Protein AF-A8WHT2-F1 (afdb_monomer_lite)

Radius of gyration: 18.15 Å; chains: 1; bounding box: 42×41×37 Å

Structure (mmCIF, N/CA/C/O backbone):
data_AF-A8WHT2-F1
#
_entry.id   AF-A8WHT2-F1
#
loop_
_atom_site.group_PDB
_atom_site.id
_atom_site.type_symbol
_atom_site.label_atom_id
_atom_site.label_alt_id
_atom_site.label_comp_id
_atom_site.label_asym_id
_atom_site.label_entity_id
_atom_site.label_seq_id
_atom_site.pdbx_PDB_ins_code
_atom_site.Cartn_x
_atom_site.Cartn_y
_atom_site.Cartn_z
_atom_site.occupancy
_atom_site.B_iso_or_equiv
_atom_site.auth_seq_id
_atom_site.auth_comp_id
_atom_site.auth_asym_id
_atom_site.auth_atom_id
_atom_site.pdbx_PDB_model_num
ATOM 1 N N . MET A 1 1 ? 17.347 -30.976 -21.290 1.00 57.03 1 MET A N 1
ATOM 2 C CA . MET A 1 1 ? 16.656 -29.708 -21.621 1.00 57.03 1 MET A CA 1
ATOM 3 C C . MET A 1 1 ? 15.620 -29.436 -20.537 1.00 57.03 1 MET A C 1
ATOM 5 O O . MET A 1 1 ? 14.692 -30.210 -20.432 1.00 57.03 1 MET A O 1
ATOM 9 N N . ASN A 1 2 ? 15.720 -28.437 -19.666 1.00 68.81 2 ASN A N 1
ATOM 10 C CA . ASN A 1 2 ? 16.779 -27.454 -19.463 1.00 68.81 2 ASN A CA 1
ATOM 11 C C . ASN A 1 2 ? 16.674 -26.917 -18.013 1.00 68.81 2 ASN A C 1
ATOM 13 O O . ASN A 1 2 ? 16.526 -25.719 -17.813 1.00 68.81 2 ASN A O 1
ATOM 17 N N . THR A 1 3 ? 16.677 -27.805 -17.004 1.00 85.31 3 THR A N 1
ATOM 18 C CA . THR A 1 3 ? 16.421 -27.462 -15.583 1.00 85.31 3 THR A CA 1
ATOM 19 C C . THR A 1 3 ? 17.317 -26.332 -15.069 1.00 85.31 3 THR A C 1
ATOM 21 O O . THR A 1 3 ? 16.873 -25.464 -14.320 1.00 85.31 3 THR A O 1
ATOM 24 N N . LEU A 1 4 ? 18.573 -26.306 -15.523 1.00 89.38 4 LEU A N 1
ATOM 25 C CA . LEU A 1 4 ? 19.507 -25.224 -15.227 1.00 89.38 4 LEU A CA 1
ATOM 26 C C . LEU A 1 4 ? 19.053 -23.894 -15.849 1.00 89.38 4 LEU A C 1
ATOM 28 O O . LEU A 1 4 ? 19.032 -22.882 -15.159 1.00 89.38 4 LEU A O 1
ATOM 32 N N . LEU A 1 5 ? 18.632 -23.892 -17.120 1.00 90.69 5 LEU A N 1
ATOM 33 C CA . LEU A 1 5 ? 18.116 -22.686 -17.775 1.00 90.69 5 LEU A CA 1
ATOM 34 C C . LEU A 1 5 ? 16.833 -22.193 -17.098 1.00 90.69 5 LEU A C 1
ATOM 36 O O . LEU A 1 5 ? 16.711 -21.000 -16.850 1.00 90.69 5 LEU A O 1
ATOM 40 N N . THR A 1 6 ? 15.901 -23.087 -16.752 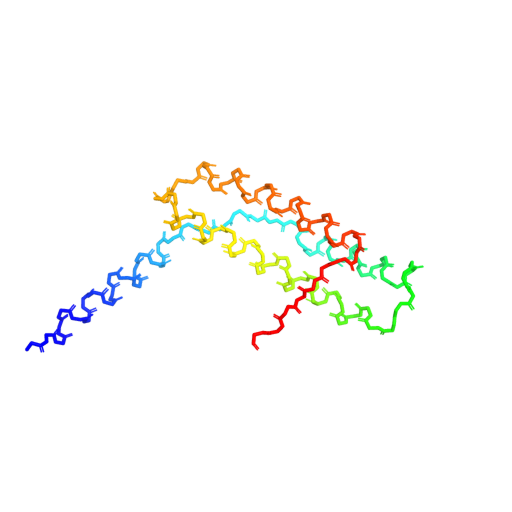1.00 90.19 6 THR A N 1
ATOM 41 C CA . THR A 1 6 ? 14.686 -22.690 -16.025 1.00 90.19 6 THR A CA 1
ATOM 42 C C . THR A 1 6 ? 15.035 -22.075 -14.677 1.00 90.19 6 THR A C 1
ATOM 44 O O . THR A 1 6 ? 14.498 -21.027 -14.342 1.00 90.19 6 THR A O 1
ATOM 47 N N . PHE A 1 7 ? 15.978 -22.662 -13.934 1.00 92.44 7 PHE A N 1
ATOM 48 C CA . PHE A 1 7 ? 16.424 -22.114 -12.654 1.00 92.44 7 PHE A CA 1
ATOM 49 C C . PHE A 1 7 ? 17.062 -20.726 -12.810 1.00 92.44 7 PHE A C 1
ATOM 51 O O . PHE A 1 7 ? 16.729 -19.820 -12.053 1.00 92.44 7 PHE A O 1
ATOM 58 N N . ILE A 1 8 ? 17.916 -20.530 -13.822 1.00 92.94 8 ILE A N 1
ATOM 59 C CA . ILE A 1 8 ? 18.525 -19.225 -14.126 1.00 92.94 8 ILE A CA 1
ATOM 60 C C . ILE A 1 8 ? 17.449 -18.185 -14.462 1.00 92.94 8 ILE A C 1
ATOM 62 O O . ILE A 1 8 ? 17.507 -17.068 -13.955 1.00 92.94 8 ILE A O 1
ATOM 66 N N . VAL A 1 9 ? 16.447 -18.544 -15.271 1.00 92.12 9 VAL A N 1
ATOM 67 C CA . VAL A 1 9 ? 15.333 -17.645 -15.613 1.00 92.12 9 VAL A CA 1
ATOM 68 C C . VAL A 1 9 ? 14.506 -17.292 -14.374 1.00 92.12 9 VAL A C 1
ATOM 70 O O . VAL A 1 9 ? 14.222 -16.117 -14.154 1.00 92.12 9 VAL A O 1
ATOM 73 N N . PHE A 1 10 ? 14.168 -18.268 -13.525 1.00 91.88 10 PHE A N 1
ATOM 74 C CA . PHE A 1 10 ? 13.461 -18.010 -12.266 1.00 91.88 10 PHE A CA 1
ATOM 75 C C . PHE A 1 10 ? 14.267 -17.114 -11.323 1.00 91.88 10 PHE A C 1
ATOM 77 O O . PHE A 1 10 ? 13.706 -16.186 -10.743 1.00 91.88 10 PHE A O 1
ATOM 84 N N . LEU A 1 11 ? 15.577 -17.344 -11.201 1.00 93.38 11 LEU A N 1
ATOM 85 C CA . LEU A 1 11 ? 16.457 -16.511 -10.385 1.00 93.38 11 LEU A CA 1
ATOM 86 C C . LEU A 1 11 ? 16.531 -15.079 -10.929 1.00 93.38 11 LEU A C 1
ATOM 88 O O . LEU A 1 11 ? 16.442 -14.133 -10.153 1.00 93.38 11 LEU A O 1
ATOM 92 N N . ALA A 1 12 ? 16.638 -14.908 -12.249 1.00 90.50 12 ALA A N 1
ATOM 93 C CA . ALA A 1 12 ? 16.637 -13.592 -12.880 1.00 90.50 12 ALA A CA 1
ATOM 94 C C . ALA A 1 12 ? 15.315 -12.843 -12.638 1.00 90.50 12 ALA A C 1
ATOM 96 O O . ALA A 1 12 ? 15.339 -11.675 -12.260 1.00 90.50 12 ALA A O 1
ATOM 97 N N . LEU A 1 13 ? 14.166 -13.515 -12.783 1.00 88.12 13 LEU A N 1
ATOM 98 C CA . LEU A 1 13 ? 12.852 -12.938 -12.472 1.00 88.12 13 LEU A CA 1
ATOM 99 C C . LEU A 1 13 ? 12.735 -12.544 -10.994 1.00 88.12 13 LEU A C 1
ATOM 101 O O . LEU A 1 13 ? 12.259 -11.453 -10.685 1.00 88.12 13 LEU A O 1
ATOM 105 N N . PHE A 1 14 ? 13.201 -13.406 -10.087 1.00 89.50 14 PHE A N 1
ATOM 106 C CA . PHE A 1 14 ? 13.187 -13.137 -8.651 1.00 89.50 14 PHE A CA 1
ATOM 107 C C . PHE A 1 14 ? 14.056 -11.927 -8.290 1.00 89.50 14 PHE A C 1
ATOM 109 O O . PHE A 1 14 ? 13.611 -11.048 -7.556 1.00 89.50 14 PHE A O 1
ATOM 116 N N . LEU A 1 15 ? 15.269 -11.843 -8.845 1.00 89.25 15 LEU A N 1
ATOM 117 C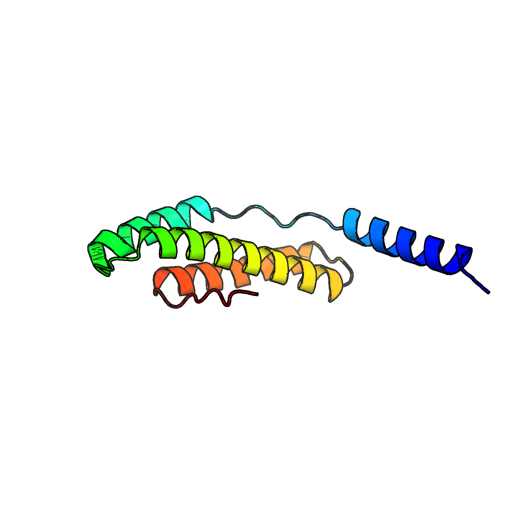 CA . LEU A 1 15 ? 16.166 -10.707 -8.634 1.00 89.25 15 LEU A CA 1
ATOM 118 C C . LEU A 1 15 ? 15.578 -9.406 -9.186 1.00 89.25 15 LEU A C 1
ATOM 120 O O . LEU A 1 15 ? 15.641 -8.389 -8.501 1.00 89.25 15 LEU A O 1
ATOM 124 N N . MET A 1 16 ? 14.957 -9.436 -10.372 1.00 83.50 16 MET A N 1
ATOM 125 C CA . MET A 1 16 ? 14.282 -8.261 -10.935 1.00 83.50 16 MET A CA 1
ATOM 126 C C . MET A 1 16 ? 13.138 -7.782 -10.035 1.00 83.50 16 MET A C 1
ATOM 128 O O . MET A 1 16 ? 13.065 -6.593 -9.728 1.00 83.50 16 MET A O 1
ATOM 132 N N . ALA A 1 17 ? 12.299 -8.699 -9.542 1.00 81.31 17 ALA A N 1
ATOM 133 C CA . ALA A 1 17 ? 11.221 -8.368 -8.612 1.00 81.31 17 ALA A CA 1
ATOM 134 C C . ALA A 1 17 ? 11.751 -7.804 -7.281 1.00 81.31 17 ALA A C 1
ATOM 136 O O . ALA A 1 17 ? 11.207 -6.829 -6.770 1.00 81.31 17 ALA A O 1
ATOM 137 N N . TYR A 1 18 ? 12.836 -8.372 -6.743 1.00 84.31 18 TYR A N 1
ATOM 138 C CA . TYR A 1 18 ? 13.456 -7.907 -5.498 1.00 84.31 18 TYR A CA 1
ATOM 139 C C . TYR A 1 18 ? 14.158 -6.549 -5.650 1.00 84.31 18 TYR A C 1
ATOM 141 O O . TYR A 1 18 ? 14.199 -5.766 -4.707 1.00 84.31 18 TYR A O 1
ATOM 149 N N . SER A 1 19 ? 14.690 -6.250 -6.839 1.00 84.31 19 SER A N 1
ATOM 150 C CA . SER A 1 19 ? 15.305 -4.953 -7.152 1.00 84.31 19 SER A CA 1
ATOM 151 C C . SER A 1 19 ? 14.299 -3.837 -7.437 1.00 84.31 19 SER A C 1
ATOM 153 O O . SER A 1 19 ? 14.710 -2.697 -7.658 1.00 84.31 19 SER A O 1
ATOM 155 N N . MET A 1 20 ? 12.994 -4.141 -7.459 1.00 83.81 20 MET A N 1
ATOM 156 C CA . MET A 1 20 ? 11.976 -3.133 -7.716 1.00 83.81 20 MET A CA 1
ATOM 157 C C . MET A 1 20 ? 11.988 -2.090 -6.586 1.00 83.81 20 MET A C 1
ATOM 159 O O . MET A 1 20 ? 11.896 -2.454 -5.412 1.00 83.81 20 MET A O 1
ATOM 163 N N . PRO A 1 21 ? 12.088 -0.792 -6.916 1.00 90.38 21 PRO A N 1
ATOM 164 C CA . PRO A 1 21 ? 11.996 0.277 -5.932 1.00 90.38 21 PRO A CA 1
ATOM 165 C C . PRO A 1 21 ? 10.714 0.159 -5.103 1.00 90.38 21 PRO A C 1
ATOM 167 O O . PRO A 1 21 ? 9.667 -0.212 -5.629 1.00 90.38 21 PRO A O 1
ATOM 170 N N . ASN A 1 22 ? 10.781 0.488 -3.814 1.00 91.12 22 ASN A N 1
ATOM 171 C CA . ASN A 1 22 ? 9.592 0.531 -2.963 1.00 91.12 22 ASN A CA 1
ATOM 172 C C . ASN A 1 22 ? 8.717 1.748 -3.315 1.00 91.12 22 ASN A C 1
ATOM 174 O O . ASN A 1 22 ? 9.267 2.786 -3.692 1.00 91.12 22 ASN A O 1
ATOM 178 N N . PRO A 1 23 ? 7.383 1.662 -3.151 1.00 92.88 23 PRO A N 1
ATOM 179 C CA . PRO A 1 23 ? 6.523 2.831 -3.273 1.00 92.88 23 PRO A CA 1
ATOM 180 C C . PRO A 1 23 ? 6.881 3.895 -2.227 1.00 92.88 23 PRO A C 1
ATOM 182 O O . PRO A 1 23 ? 7.351 3.549 -1.135 1.00 92.88 23 PRO A O 1
ATOM 185 N N . PRO A 1 24 ? 6.602 5.181 -2.507 1.00 94.12 24 PRO A N 1
ATOM 186 C CA . PRO A 1 24 ? 6.663 6.221 -1.488 1.00 94.12 24 PRO A CA 1
ATOM 187 C C . PRO A 1 24 ? 5.713 5.902 -0.324 1.00 94.12 24 PRO A C 1
ATOM 189 O O . PRO A 1 24 ? 4.693 5.223 -0.484 1.00 94.12 24 PRO A O 1
ATOM 192 N N . SER A 1 25 ? 6.044 6.401 0.866 1.00 94.69 25 SER A N 1
ATOM 193 C CA . SER A 1 25 ? 5.191 6.253 2.042 1.00 94.69 25 SER A CA 1
ATOM 194 C C . SER A 1 25 ? 3.999 7.211 1.990 1.00 94.69 25 SER A C 1
ATOM 196 O O . SER A 1 25 ? 4.111 8.362 1.572 1.00 94.69 25 SER A O 1
ATOM 198 N N . PHE A 1 26 ? 2.850 6.729 2.464 1.00 96.31 26 PHE A N 1
ATOM 199 C CA . PHE A 1 26 ? 1.614 7.499 2.577 1.00 96.31 26 PHE A CA 1
ATOM 200 C C . PHE A 1 26 ? 1.060 7.415 4.007 1.00 96.31 26 PHE A C 1
ATOM 202 O O . PHE A 1 26 ? 1.222 6.371 4.647 1.00 96.31 26 PHE A O 1
ATOM 209 N N . PRO A 1 27 ? 0.371 8.461 4.507 1.00 97.19 27 PRO A N 1
ATOM 210 C CA . PRO A 1 27 ? -0.176 8.518 5.867 1.00 97.19 27 PRO A CA 1
ATOM 211 C C . PRO A 1 27 ? -1.468 7.688 6.014 1.00 97.19 27 PRO A C 1
ATOM 213 O O . PRO A 1 27 ? -2.542 8.191 6.349 1.00 97.19 27 PRO A O 1
ATOM 216 N N . ILE A 1 28 ? -1.397 6.398 5.673 1.00 96.62 28 ILE A N 1
ATOM 217 C CA . ILE A 1 28 ? -2.551 5.487 5.650 1.00 96.62 28 ILE A CA 1
ATOM 218 C C . ILE A 1 28 ? -3.112 5.282 7.059 1.00 96.62 28 ILE A C 1
ATOM 220 O O . ILE A 1 28 ? -4.329 5.288 7.238 1.00 96.62 28 ILE A O 1
ATOM 224 N N . LYS A 1 29 ? -2.237 5.122 8.058 1.00 96.88 29 LYS A N 1
ATOM 225 C CA . LYS A 1 29 ? -2.647 4.884 9.448 1.00 96.88 29 LYS A CA 1
ATOM 226 C C . LYS A 1 29 ? -3.429 6.067 10.001 1.00 96.88 29 LYS A C 1
ATOM 228 O O . LYS A 1 29 ? -4.472 5.884 10.614 1.00 96.88 29 LYS A O 1
ATOM 233 N N . GLU A 1 30 ? -2.956 7.278 9.738 1.00 97.31 30 GLU A N 1
ATOM 234 C CA . GLU A 1 30 ? -3.584 8.522 10.169 1.00 97.31 30 GLU A CA 1
ATOM 235 C C . GLU A 1 30 ? -4.958 8.698 9.508 1.00 97.31 30 GLU A C 1
ATOM 237 O O . GLU A 1 30 ? -5.942 9.006 10.181 1.00 97.31 30 GLU A O 1
ATOM 242 N N . ILE A 1 31 ? -5.052 8.436 8.199 1.00 97.50 31 ILE A N 1
ATOM 243 C CA . ILE A 1 31 ? -6.318 8.502 7.457 1.00 97.50 31 ILE A CA 1
ATOM 244 C C . ILE A 1 31 ? -7.321 7.468 7.976 1.00 97.50 31 ILE A C 1
ATOM 246 O O . ILE A 1 31 ? -8.494 7.797 8.166 1.00 97.50 31 ILE A O 1
ATOM 250 N N . CYS A 1 32 ? -6.886 6.229 8.213 1.00 97.44 32 CYS A N 1
ATOM 251 C CA . CYS A 1 32 ? -7.774 5.171 8.684 1.00 97.44 32 CYS A CA 1
ATOM 252 C C . CYS A 1 32 ? -8.166 5.337 10.157 1.00 97.44 32 CYS A C 1
ATOM 254 O O . CYS A 1 32 ? -9.307 5.036 10.501 1.00 97.44 32 CYS A O 1
ATOM 256 N N . ALA A 1 33 ? -7.306 5.909 11.005 1.00 96.69 33 ALA A N 1
ATOM 257 C CA . ALA A 1 33 ? -7.675 6.309 12.364 1.00 96.69 33 ALA A CA 1
ATOM 258 C C . ALA A 1 33 ? -8.776 7.386 12.353 1.00 96.69 33 ALA A C 1
ATOM 260 O O . ALA A 1 33 ? -9.804 7.228 13.014 1.00 96.69 33 ALA A O 1
ATOM 261 N N . ALA A 1 34 ? -8.624 8.423 11.521 1.00 96.88 34 ALA A N 1
ATOM 262 C CA . ALA A 1 34 ? -9.647 9.456 11.346 1.00 96.88 34 ALA A CA 1
ATOM 263 C C . ALA A 1 34 ? -10.958 8.891 10.767 1.00 96.88 34 ALA A C 1
ATOM 265 O O . ALA A 1 34 ? -12.057 9.298 11.158 1.00 96.88 34 ALA A O 1
ATOM 266 N N . TYR A 1 35 ? -10.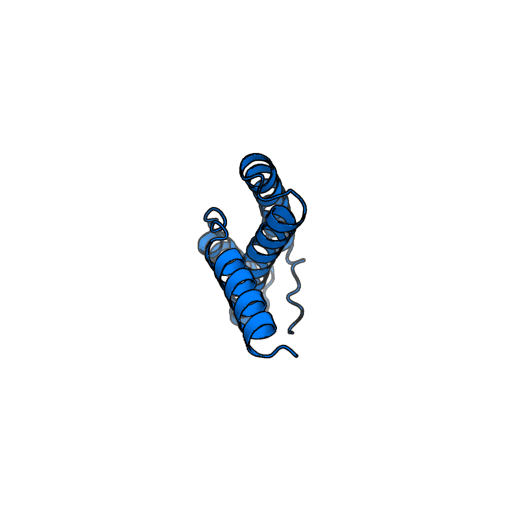869 7.924 9.847 1.00 97.06 35 TYR A N 1
ATOM 267 C CA . TYR A 1 35 ? -12.037 7.173 9.391 1.00 97.06 35 TYR A CA 1
ATOM 268 C C . TYR A 1 35 ? -12.692 6.390 10.535 1.00 97.06 35 TYR A C 1
ATOM 270 O O . TYR A 1 35 ? -13.914 6.427 10.649 1.00 97.06 35 TYR A O 1
ATOM 278 N N . GLY A 1 36 ? -11.915 5.719 11.388 1.00 96.25 36 GLY A N 1
ATOM 279 C CA . GLY A 1 36 ? -12.420 4.964 12.535 1.00 96.25 36 GLY A CA 1
ATOM 280 C C . GLY A 1 36 ? -13.227 5.841 13.493 1.00 96.25 36 GLY A C 1
ATOM 281 O O . GLY A 1 36 ? -14.363 5.505 13.832 1.00 96.25 36 GLY A O 1
ATOM 282 N N . GLU A 1 37 ? -12.710 7.022 13.837 1.00 95.50 37 GLU A N 1
ATOM 283 C CA . GLU A 1 37 ? -13.443 8.016 14.635 1.00 95.50 37 GLU A CA 1
ATOM 284 C C . GLU A 1 37 ? -14.743 8.457 13.950 1.00 95.50 37 GLU A C 1
ATOM 286 O O . GLU A 1 37 ? -15.805 8.517 14.574 1.00 95.50 37 GLU A O 1
ATOM 291 N N . LYS A 1 38 ? -14.690 8.729 12.642 1.00 95.38 38 LYS A N 1
ATOM 292 C CA . LYS A 1 38 ? -15.873 9.082 11.849 1.00 95.38 38 LYS A CA 1
ATOM 293 C C . LYS A 1 38 ? -16.884 7.937 11.793 1.00 95.38 38 LYS A C 1
ATOM 295 O O . LYS A 1 38 ? -18.087 8.189 11.841 1.00 95.38 38 LYS A O 1
ATOM 300 N N . CYS A 1 39 ? -16.425 6.695 11.709 1.00 95.44 39 CYS A N 1
ATOM 301 C CA . CYS A 1 39 ? -17.283 5.523 11.705 1.00 95.44 39 CYS A CA 1
ATOM 302 C C . CYS A 1 39 ? -18.101 5.444 12.993 1.00 95.44 39 CYS A C 1
ATOM 304 O O . CYS A 1 39 ? -19.325 5.317 12.928 1.00 95.44 39 CYS A O 1
ATOM 306 N N . VAL A 1 40 ? -17.445 5.607 14.145 1.00 94.50 40 VAL A N 1
ATOM 307 C CA . VAL A 1 40 ? -18.101 5.574 15.458 1.00 94.50 40 VAL A CA 1
ATOM 308 C C . VAL A 1 40 ? -19.057 6.756 15.614 1.00 94.50 40 VAL A C 1
ATOM 310 O O . VAL A 1 40 ? -20.237 6.567 15.893 1.00 94.50 40 VAL A O 1
ATOM 313 N N . ASN A 1 41 ? -18.570 7.974 15.377 1.00 94.81 41 ASN A N 1
ATOM 314 C CA . ASN A 1 41 ? -19.296 9.192 15.740 1.00 94.81 41 ASN A CA 1
ATOM 315 C C . ASN A 1 41 ? -20.356 9.616 14.716 1.00 94.81 41 ASN A C 1
ATOM 317 O O . ASN A 1 41 ? -21.343 10.253 15.078 1.00 94.81 41 ASN A O 1
ATOM 321 N N . LYS A 1 42 ? -20.146 9.315 13.427 1.00 93.44 42 LYS A N 1
ATOM 322 C CA . LYS A 1 42 ? -21.007 9.784 12.330 1.00 93.44 42 LYS A CA 1
ATOM 323 C C . LYS A 1 42 ? -21.815 8.665 11.691 1.00 93.44 42 LYS A C 1
ATOM 325 O O . LYS A 1 42 ? -22.992 8.867 11.411 1.00 93.44 42 LYS A O 1
ATOM 330 N N . PHE A 1 43 ? -21.190 7.524 11.407 1.00 90.50 43 PHE A N 1
ATOM 331 C CA . PHE A 1 43 ? -21.886 6.410 10.755 1.00 90.50 43 PHE A CA 1
ATOM 332 C C . PHE A 1 43 ? -22.609 5.502 11.755 1.00 90.50 43 PHE A C 1
ATOM 334 O O . PHE A 1 43 ? -23.530 4.796 11.354 1.00 90.50 43 PHE A O 1
ATOM 341 N N . ASN A 1 44 ? -22.233 5.552 13.041 1.00 90.19 44 ASN A N 1
ATOM 342 C CA . ASN A 1 44 ? -22.833 4.785 14.135 1.00 90.19 44 ASN A CA 1
ATOM 343 C C . ASN A 1 44 ? -22.943 3.281 13.812 1.00 90.19 44 ASN A C 1
ATOM 345 O O . ASN A 1 44 ? -23.968 2.636 14.053 1.00 90.19 44 ASN A O 1
ATOM 349 N N . ARG A 1 45 ? -21.891 2.728 13.196 1.00 89.00 45 ARG A N 1
ATOM 350 C CA . ARG A 1 45 ? -21.840 1.311 12.828 1.00 89.00 45 ARG A CA 1
ATOM 351 C C . ARG A 1 45 ? -21.275 0.481 13.981 1.00 89.00 45 ARG A C 1
ATOM 353 O O . ARG A 1 45 ? -20.420 0.936 14.734 1.00 89.00 45 ARG A O 1
ATOM 360 N N . ARG A 1 46 ? -21.726 -0.770 14.105 1.00 91.38 46 ARG A N 1
ATOM 361 C CA . ARG A 1 46 ? -21.232 -1.704 15.138 1.00 91.38 46 ARG A CA 1
ATOM 362 C C . ARG A 1 46 ? -19.898 -2.360 14.769 1.00 91.38 46 ARG A C 1
ATOM 364 O O . ARG A 1 46 ? -19.194 -2.835 15.649 1.00 91.38 46 ARG A O 1
ATOM 371 N N . ASP A 1 47 ? -19.555 -2.368 13.486 1.00 94.00 47 ASP A N 1
ATOM 372 C CA . ASP A 1 47 ? -18.380 -3.021 12.900 1.00 94.00 47 ASP A CA 1
ATOM 373 C C . ASP A 1 47 ? -17.198 -2.058 12.674 1.00 94.00 47 ASP A C 1
ATOM 375 O O . ASP A 1 47 ? -16.258 -2.383 11.955 1.00 94.00 47 ASP A O 1
ATOM 379 N N . CYS A 1 48 ? -17.200 -0.869 13.291 1.00 93.44 48 CYS A N 1
ATOM 380 C CA . CYS A 1 48 ? -16.143 0.131 13.091 1.00 93.44 48 CYS A CA 1
ATOM 381 C C . CYS A 1 48 ? -14.705 -0.364 13.339 1.00 93.44 48 CYS A C 1
ATOM 383 O O . CYS A 1 48 ? -13.825 0.023 12.564 1.00 93.44 48 CYS A O 1
ATOM 385 N N . PRO A 1 49 ? -14.421 -1.222 14.342 1.00 93.44 49 PRO A N 1
ATOM 386 C CA . PRO A 1 49 ? -13.084 -1.793 14.502 1.00 93.44 49 PRO A CA 1
ATOM 387 C C . PRO A 1 49 ? -12.640 -2.615 13.284 1.00 93.44 49 PRO A C 1
ATOM 389 O O . PRO A 1 49 ? -11.536 -2.425 12.777 1.00 93.44 49 PRO A O 1
ATOM 392 N N . GLU A 1 50 ? -13.520 -3.472 12.761 1.00 94.19 50 GLU A N 1
ATOM 393 C CA . GLU A 1 50 ? -13.247 -4.288 11.574 1.00 94.19 50 GLU A CA 1
ATOM 394 C C . GLU A 1 50 ? -13.093 -3.416 10.325 1.00 94.19 50 GLU A C 1
ATOM 396 O O . GLU A 1 50 ? -12.139 -3.575 9.565 1.00 94.19 50 GLU A O 1
ATOM 401 N N . ARG A 1 51 ? -13.957 -2.408 10.167 1.00 93.81 51 ARG A N 1
ATOM 402 C CA . ARG A 1 51 ? -13.889 -1.448 9.058 1.00 93.81 51 ARG A CA 1
ATOM 403 C C . ARG A 1 51 ? -12.621 -0.602 9.064 1.00 93.81 51 ARG A C 1
ATOM 405 O O . ARG A 1 51 ? -12.132 -0.233 8.001 1.00 93.81 51 ARG A O 1
ATOM 412 N N . THR A 1 52 ? -12.070 -0.302 10.236 1.00 94.88 52 THR A N 1
ATOM 413 C CA . THR A 1 52 ? -10.797 0.426 10.351 1.00 94.88 52 THR A CA 1
ATOM 414 C C . THR A 1 52 ? -9.631 -0.439 9.869 1.00 94.88 52 THR A C 1
ATOM 416 O O . THR A 1 52 ? -8.791 0.028 9.103 1.00 94.88 52 THR A O 1
ATOM 419 N N . ILE A 1 53 ? -9.627 -1.728 10.222 1.00 94.81 53 ILE A N 1
ATOM 420 C CA . ILE A 1 53 ? -8.649 -2.698 9.706 1.00 94.81 53 ILE A CA 1
ATOM 421 C C . ILE A 1 53 ? -8.812 -2.868 8.188 1.00 94.81 53 ILE A C 1
ATOM 423 O O . ILE A 1 53 ? -7.829 -2.904 7.447 1.00 94.81 53 ILE A O 1
ATOM 427 N N . GLU A 1 54 ? -10.053 -2.946 7.710 1.00 94.94 54 GLU A N 1
ATOM 428 C CA . GLU A 1 54 ? -10.365 -3.031 6.285 1.00 94.94 54 GLU A CA 1
ATOM 429 C C . GLU A 1 54 ? -9.875 -1.795 5.515 1.00 94.94 54 GLU A C 1
ATOM 431 O O . GLU A 1 54 ? -9.306 -1.941 4.435 1.00 94.94 54 GLU A O 1
ATOM 436 N N . CYS A 1 55 ? -10.025 -0.594 6.085 1.00 96.19 55 CYS A N 1
ATOM 437 C CA . CYS A 1 55 ? -9.496 0.650 5.524 1.00 96.19 55 CYS A CA 1
ATOM 438 C C . CYS A 1 55 ? -7.985 0.554 5.293 1.00 96.19 55 CYS A C 1
ATOM 440 O O . CYS A 1 55 ? -7.508 0.849 4.193 1.00 96.19 55 CYS A O 1
ATOM 442 N N . GLU A 1 56 ? -7.234 0.094 6.299 1.00 96.50 56 GLU A N 1
ATOM 443 C CA . GLU A 1 56 ? -5.782 -0.040 6.178 1.00 96.50 56 GLU A CA 1
ATOM 444 C C . GLU A 1 56 ? -5.403 -1.057 5.103 1.00 96.50 56 GLU A C 1
ATOM 446 O O . GLU A 1 56 ? -4.510 -0.789 4.297 1.00 96.50 56 GLU A O 1
ATOM 451 N N . ARG A 1 57 ? -6.083 -2.209 5.049 1.00 95.31 57 ARG A N 1
ATOM 452 C CA . ARG A 1 57 ? -5.832 -3.227 4.016 1.00 95.31 57 ARG A CA 1
ATOM 453 C C . ARG A 1 57 ? -6.134 -2.695 2.618 1.00 95.31 57 ARG A C 1
ATOM 455 O O . ARG A 1 57 ? -5.290 -2.821 1.735 1.00 95.31 57 ARG A O 1
ATOM 462 N N . TYR A 1 58 ? -7.289 -2.055 2.438 1.00 96.19 58 TYR A N 1
ATOM 463 C CA . TYR A 1 58 ? -7.707 -1.441 1.179 1.00 96.19 58 TYR A CA 1
ATOM 464 C C . TYR A 1 58 ? -6.687 -0.414 0.683 1.00 96.19 58 TYR A C 1
ATOM 466 O O . TYR A 1 58 ? -6.224 -0.501 -0.454 1.00 96.19 58 TYR A O 1
ATOM 474 N N . ALA A 1 59 ? -6.290 0.526 1.543 1.00 96.50 59 ALA A N 1
ATOM 475 C CA . ALA A 1 59 ? -5.349 1.573 1.173 1.00 96.50 59 ALA A CA 1
ATOM 476 C C . ALA A 1 59 ? -3.956 1.008 0.861 1.00 96.50 59 ALA A C 1
ATOM 478 O O . ALA A 1 59 ? -3.376 1.339 -0.172 1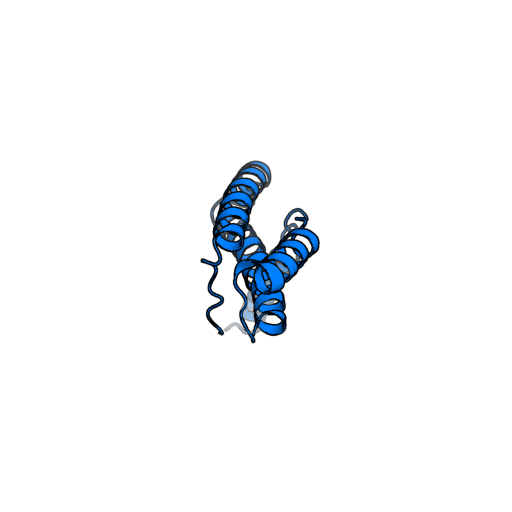.00 96.50 59 ALA A O 1
ATOM 479 N N . ASN A 1 60 ? -3.427 0.119 1.710 1.00 95.25 60 ASN A N 1
ATOM 480 C CA . ASN A 1 60 ? -2.108 -0.478 1.488 1.00 95.25 60 ASN A CA 1
ATOM 481 C C . ASN A 1 60 ? -2.069 -1.319 0.208 1.00 95.25 60 ASN A C 1
ATOM 483 O O . ASN A 1 60 ? -1.098 -1.237 -0.546 1.00 95.25 60 ASN A O 1
ATOM 487 N N . GLN A 1 61 ? -3.109 -2.115 -0.050 1.00 94.00 61 GLN A N 1
ATOM 488 C CA . GLN A 1 61 ? -3.197 -2.904 -1.274 1.00 94.00 61 GLN A CA 1
ATOM 489 C C . GLN A 1 61 ? -3.309 -2.001 -2.500 1.00 94.00 61 GLN A C 1
ATOM 491 O O . GLN A 1 61 ? -2.539 -2.184 -3.435 1.00 94.00 61 GLN A O 1
ATOM 496 N N . GLY A 1 62 ? -4.184 -0.990 -2.475 1.00 94.50 62 GLY A N 1
ATOM 497 C CA . GLY A 1 62 ? -4.334 -0.041 -3.580 1.00 94.50 62 GLY A CA 1
ATOM 498 C C . GLY A 1 62 ? -3.009 0.619 -3.968 1.00 94.50 62 GLY A C 1
ATOM 499 O O . GLY A 1 62 ? -2.619 0.577 -5.131 1.00 94.50 62 GLY A O 1
ATOM 500 N N . ILE A 1 63 ? -2.260 1.128 -2.984 1.00 95.56 63 ILE A N 1
ATOM 501 C CA . ILE A 1 63 ? -0.940 1.743 -3.198 1.00 95.56 63 ILE A CA 1
ATOM 502 C C . ILE A 1 63 ? 0.065 0.744 -3.778 1.00 95.56 63 ILE A C 1
ATOM 504 O O . ILE A 1 63 ? 0.719 1.040 -4.779 1.00 95.56 63 ILE A O 1
ATOM 508 N N . ARG A 1 64 ? 0.171 -0.461 -3.208 1.00 93.94 64 ARG A N 1
ATOM 509 C CA . ARG A 1 64 ? 1.096 -1.489 -3.714 1.00 93.94 64 ARG A CA 1
ATOM 510 C C . ARG A 1 64 ? 0.749 -1.935 -5.132 1.00 93.94 64 ARG A C 1
ATOM 512 O O . ARG A 1 64 ? 1.653 -2.091 -5.952 1.00 93.94 64 ARG A O 1
ATOM 519 N N . THR A 1 65 ? -0.534 -2.128 -5.426 1.00 93.75 65 THR A N 1
ATOM 520 C CA . THR A 1 65 ? -1.014 -2.534 -6.748 1.00 93.75 65 THR A CA 1
ATOM 521 C C . THR A 1 65 ? -0.747 -1.448 -7.781 1.00 93.75 65 THR A C 1
ATOM 523 O O . THR A 1 65 ? -0.131 -1.751 -8.800 1.00 93.75 65 THR A O 1
ATOM 526 N N . THR A 1 66 ? -1.124 -0.193 -7.510 1.00 95.69 66 THR A N 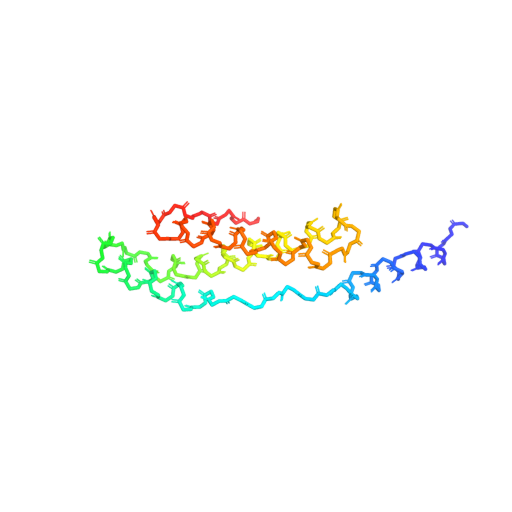1
ATOM 527 C CA . THR A 1 66 ? -0.825 0.938 -8.400 1.00 95.69 66 THR A CA 1
ATOM 528 C C . THR A 1 66 ? 0.670 1.044 -8.671 1.00 95.69 66 THR A C 1
ATOM 530 O O . THR A 1 66 ? 1.069 1.161 -9.829 1.00 95.69 66 THR A O 1
ATOM 533 N N . TRP A 1 67 ? 1.499 0.970 -7.626 1.00 96.12 67 TRP A N 1
ATOM 534 C CA . TRP A 1 67 ? 2.949 1.061 -7.772 1.00 96.12 67 TRP A CA 1
ATOM 535 C C . TRP A 1 67 ? 3.503 -0.038 -8.671 1.00 96.12 67 TRP A C 1
ATOM 537 O O . TRP A 1 67 ? 4.145 0.241 -9.680 1.00 96.12 67 TRP A O 1
ATOM 547 N N . SER A 1 68 ? 3.206 -1.292 -8.329 1.00 93.06 68 SER A N 1
ATOM 548 C CA . SER A 1 68 ? 3.747 -2.461 -9.024 1.00 93.06 68 SER A CA 1
ATOM 549 C C . SER A 1 68 ? 3.285 -2.492 -10.479 1.00 93.06 68 SER A C 1
ATOM 551 O O . SER A 1 68 ? 4.082 -2.734 -11.385 1.00 93.06 68 SER A O 1
ATOM 553 N N . PHE A 1 69 ? 2.005 -2.186 -10.717 1.00 94.62 69 PHE A N 1
ATOM 554 C CA . PHE A 1 69 ? 1.441 -2.114 -12.059 1.00 94.62 69 PHE A CA 1
ATOM 555 C C . PHE A 1 69 ? 2.070 -0.986 -12.876 1.00 94.62 69 PHE A C 1
ATOM 557 O O . PHE A 1 69 ? 2.417 -1.196 -14.039 1.00 94.62 69 PHE A O 1
ATOM 564 N N . CYS A 1 70 ? 2.257 0.196 -12.285 1.00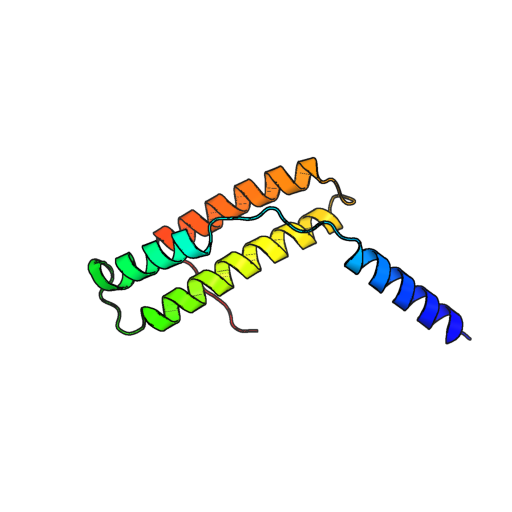 97.12 70 CYS A N 1
ATOM 565 C CA . CYS A 1 70 ? 2.896 1.309 -12.973 1.00 97.12 70 CYS A CA 1
ATOM 566 C C . CYS A 1 70 ? 4.346 0.986 -13.338 1.00 97.12 70 CYS A C 1
ATOM 568 O O . CYS A 1 70 ? 4.711 1.125 -14.503 1.00 97.12 70 CYS A O 1
ATOM 570 N N . MET A 1 71 ? 5.143 0.497 -12.381 1.00 94.31 71 MET A N 1
ATOM 571 C CA . MET A 1 71 ? 6.556 0.170 -12.602 1.00 94.31 71 MET A CA 1
ATOM 572 C C . MET A 1 71 ? 6.719 -0.880 -13.703 1.00 94.31 71 MET A C 1
ATOM 574 O O . MET A 1 71 ? 7.585 -0.744 -14.565 1.00 94.31 71 MET A O 1
ATOM 578 N N . PHE A 1 72 ? 5.841 -1.886 -13.721 1.00 91.88 72 PHE A N 1
ATOM 579 C CA . PHE A 1 72 ? 5.818 -2.903 -14.768 1.00 91.88 72 PHE A CA 1
ATOM 580 C C . PHE A 1 72 ? 5.407 -2.340 -16.138 1.00 91.88 72 PHE A C 1
ATOM 582 O O . PHE A 1 72 ? 6.042 -2.644 -17.143 1.00 91.88 72 PHE A O 1
ATOM 589 N N . SER A 1 73 ? 4.359 -1.513 -16.193 1.00 94.38 73 SER A N 1
ATOM 590 C CA . SER A 1 73 ? 3.811 -0.988 -17.456 1.00 94.38 73 SER A CA 1
ATOM 591 C C . SER A 1 73 ? 4.599 0.183 -18.052 1.00 94.38 73 SER A C 1
ATOM 593 O O . SER A 1 73 ? 4.503 0.416 -19.254 1.00 94.38 73 SER A O 1
ATOM 595 N N . ASN A 1 74 ? 5.395 0.893 -17.247 1.00 93.88 74 ASN A N 1
ATOM 596 C CA . ASN A 1 74 ? 6.136 2.093 -17.653 1.00 93.88 74 ASN A CA 1
ATOM 597 C C . ASN A 1 74 ? 7.659 1.896 -17.618 1.00 93.88 74 ASN A C 1
ATOM 599 O O . ASN A 1 74 ? 8.395 2.853 -17.412 1.00 93.88 74 ASN A O 1
ATOM 603 N N . ASN A 1 75 ? 8.154 0.667 -17.808 1.00 91.56 75 ASN A N 1
ATOM 604 C CA . ASN A 1 75 ? 9.594 0.371 -17.870 1.00 91.56 75 ASN A CA 1
ATOM 605 C C . ASN A 1 75 ? 10.398 0.942 -16.683 1.00 91.56 75 ASN A C 1
ATOM 607 O O . ASN A 1 75 ? 11.497 1.460 -16.870 1.00 91.56 75 ASN A O 1
ATOM 611 N N . TYR A 1 76 ? 9.859 0.839 -15.463 1.00 90.81 76 TYR A N 1
ATOM 612 C CA . TYR A 1 76 ? 10.478 1.359 -14.237 1.00 90.81 76 TYR A CA 1
ATOM 613 C C . TYR A 1 76 ? 10.701 2.887 -14.227 1.00 90.81 76 TYR A C 1
ATOM 615 O O . TYR A 1 76 ? 11.580 3.372 -13.511 1.00 90.81 76 TYR A O 1
ATOM 623 N N . ASP A 1 77 ? 9.902 3.661 -14.974 1.00 94.94 77 ASP A N 1
ATOM 624 C CA . ASP A 1 77 ? 9.896 5.125 -14.888 1.00 94.94 77 ASP A CA 1
ATOM 625 C C . ASP A 1 77 ? 9.401 5.593 -13.510 1.00 94.94 77 ASP A C 1
ATOM 627 O O . ASP A 1 77 ? 8.205 5.702 -13.224 1.00 94.94 77 ASP A O 1
ATOM 631 N N . LEU A 1 78 ? 10.366 5.885 -12.640 1.00 94.81 78 LEU A N 1
ATOM 632 C CA . LEU A 1 78 ? 10.124 6.347 -11.281 1.00 94.81 78 LEU A CA 1
ATOM 633 C C . LEU A 1 78 ? 9.344 7.659 -11.229 1.00 94.81 78 LEU A C 1
ATOM 635 O O . LEU A 1 78 ? 8.548 7.832 -10.308 1.00 94.81 78 LEU A O 1
ATOM 639 N N . SER A 1 79 ? 9.579 8.588 -12.156 1.00 96.06 79 SER A N 1
ATOM 640 C CA . SER A 1 79 ? 8.925 9.899 -12.121 1.00 96.06 79 SER A CA 1
ATOM 641 C C . SER A 1 79 ? 7.448 9.747 -12.455 1.00 96.06 79 SER A C 1
ATOM 643 O O . SER A 1 79 ? 6.592 10.158 -11.671 1.00 96.06 79 SER A O 1
ATOM 645 N N . ALA A 1 80 ? 7.152 9.057 -13.560 1.00 96.19 80 ALA A N 1
ATOM 646 C CA . ALA A 1 80 ? 5.782 8.781 -13.977 1.00 96.19 80 ALA A CA 1
ATOM 647 C C . ALA A 1 80 ? 5.010 8.000 -12.901 1.00 96.19 80 ALA A C 1
ATOM 649 O O . ALA A 1 80 ? 3.851 8.303 -12.603 1.00 96.19 80 ALA A O 1
ATOM 650 N N . CYS A 1 81 ? 5.657 7.020 -12.262 1.00 97.12 81 CYS A N 1
ATOM 651 C CA . CYS A 1 81 ? 5.002 6.211 -11.240 1.00 97.12 81 CYS A CA 1
ATOM 652 C C . CYS A 1 81 ? 4.814 6.916 -9.899 1.00 97.12 81 CYS A C 1
ATOM 654 O O . CYS A 1 81 ? 3.810 6.651 -9.234 1.00 97.12 81 CYS A O 1
ATOM 656 N N . HIS A 1 82 ? 5.690 7.853 -9.526 1.00 96.69 82 HIS A N 1
ATOM 657 C CA . HIS A 1 82 ? 5.450 8.736 -8.383 1.00 96.69 82 HIS A CA 1
ATOM 658 C C . HIS A 1 82 ? 4.232 9.640 -8.602 1.00 96.69 82 HIS A C 1
ATOM 660 O O . HIS A 1 82 ? 3.394 9.757 -7.708 1.00 96.69 82 HIS A O 1
ATOM 666 N N . GLU A 1 83 ? 4.084 10.235 -9.785 1.00 96.81 83 GLU A N 1
ATOM 667 C CA . GLU A 1 83 ? 2.909 11.055 -10.100 1.00 96.81 83 GLU A CA 1
ATOM 668 C C . GLU A 1 83 ? 1.629 10.213 -10.095 1.00 96.81 83 GLU A C 1
ATOM 670 O O . GLU A 1 83 ? 0.621 10.578 -9.480 1.00 96.81 83 GLU A O 1
ATOM 675 N N . ARG A 1 84 ? 1.673 9.028 -10.717 1.00 97.25 84 ARG A N 1
ATOM 676 C CA . ARG A 1 84 ? 0.512 8.139 -10.788 1.00 97.25 84 ARG A CA 1
ATOM 677 C C . ARG A 1 84 ? 0.020 7.711 -9.408 1.00 97.25 84 ARG A C 1
ATOM 679 O O . ARG A 1 84 ? -1.184 7.741 -9.147 1.00 97.25 84 ARG A O 1
ATOM 686 N N . ILE A 1 85 ? 0.930 7.306 -8.526 1.00 97.31 85 ILE A N 1
ATOM 687 C CA . ILE A 1 85 ? 0.551 6.817 -7.199 1.00 97.31 85 ILE A CA 1
ATOM 688 C C . ILE A 1 85 ? 0.018 7.931 -6.296 1.00 97.31 85 ILE A C 1
ATOM 690 O O . ILE A 1 85 ? -0.857 7.674 -5.472 1.00 97.31 85 ILE A O 1
ATOM 694 N N . GLN A 1 86 ? 0.460 9.178 -6.487 1.00 97.44 86 GLN A N 1
ATOM 695 C CA . GLN A 1 86 ? -0.124 10.334 -5.804 1.00 97.44 86 GLN A CA 1
ATOM 696 C C . GLN A 1 86 ? -1.588 10.560 -6.206 1.00 97.44 86 GLN A C 1
ATOM 698 O O . GLN A 1 86 ? -2.427 10.793 -5.334 1.00 97.44 86 GLN A O 1
ATOM 703 N N . VAL A 1 87 ? -1.915 10.445 -7.498 1.00 97.44 87 VAL A N 1
ATOM 704 C CA . VAL A 1 87 ? -3.302 10.552 -7.988 1.00 97.44 87 VAL A CA 1
ATOM 705 C C . VAL A 1 87 ? -4.172 9.434 -7.413 1.00 97.44 87 VAL A C 1
ATOM 707 O O . VAL A 1 87 ? -5.240 9.700 -6.858 1.00 97.44 87 VAL A O 1
ATOM 710 N N . ASP A 1 88 ? -3.709 8.185 -7.481 1.00 96.81 88 ASP A N 1
ATOM 711 C CA . ASP A 1 88 ? -4.479 7.047 -6.968 1.00 96.81 88 ASP A CA 1
ATOM 712 C C . ASP A 1 88 ? -4.645 7.119 -5.437 1.00 96.81 88 ASP A C 1
ATOM 714 O O . ASP A 1 88 ? -5.715 6.793 -4.920 1.00 96.81 88 ASP A O 1
ATOM 718 N N . PHE A 1 89 ? -3.656 7.640 -4.700 1.00 97.56 89 PHE A N 1
ATOM 719 C CA . PHE A 1 89 ? -3.793 7.901 -3.265 1.00 97.56 89 PHE A CA 1
ATOM 720 C C . PHE A 1 89 ? -4.899 8.919 -2.951 1.00 97.56 89 PHE A C 1
ATOM 722 O O . PHE A 1 89 ? -5.687 8.702 -2.029 1.00 97.56 89 PHE A O 1
ATOM 729 N N . GLN A 1 90 ? -5.023 9.998 -3.731 1.00 97.56 90 GLN A N 1
ATOM 730 C CA . GLN A 1 90 ? -6.115 10.966 -3.564 1.00 97.56 90 GLN A CA 1
ATOM 731 C C . GLN A 1 90 ? -7.488 10.327 -3.823 1.00 97.56 90 GLN A C 1
ATOM 733 O O . GLN A 1 90 ? -8.460 10.622 -3.119 1.00 97.56 90 GLN A O 1
ATOM 738 N N . ILE A 1 91 ? -7.577 9.417 -4.798 1.00 96.88 91 ILE A N 1
ATOM 739 C CA . ILE A 1 91 ? -8.795 8.644 -5.067 1.00 96.88 91 ILE A CA 1
ATOM 740 C C . ILE A 1 91 ? -9.116 7.742 -3.869 1.00 96.88 91 ILE A C 1
ATOM 742 O O . ILE A 1 91 ? -10.232 7.807 -3.353 1.00 96.88 91 ILE A O 1
ATOM 746 N N . ILE A 1 92 ? -8.144 6.973 -3.371 1.00 96.75 92 ILE A N 1
ATOM 747 C CA . ILE A 1 92 ? -8.284 6.117 -2.181 1.00 96.75 92 ILE A CA 1
ATOM 748 C C . ILE A 1 92 ? -8.777 6.934 -0.980 1.00 96.75 92 ILE A C 1
ATOM 750 O O . ILE A 1 92 ? -9.764 6.566 -0.341 1.00 96.75 92 ILE A O 1
ATOM 754 N N . GLN A 1 93 ? -8.153 8.082 -0.706 1.00 96.94 93 GLN A N 1
ATOM 755 C CA . GLN A 1 93 ? -8.547 8.972 0.385 1.00 96.94 93 GLN A CA 1
ATOM 756 C C . GLN A 1 93 ? -9.989 9.479 0.215 1.00 96.94 93 GLN A C 1
ATOM 758 O O . GLN A 1 93 ? -10.761 9.500 1.176 1.00 96.94 93 GLN A O 1
ATOM 763 N N . SER A 1 94 ? -10.388 9.836 -1.010 1.00 96.88 94 SER A N 1
ATOM 764 C CA . SER A 1 94 ? -11.762 10.241 -1.333 1.00 96.88 94 SER A CA 1
ATOM 765 C C . SER A 1 94 ? -12.766 9.116 -1.059 1.00 96.88 94 SER A C 1
ATOM 767 O O . SER A 1 94 ? -13.790 9.355 -0.412 1.00 96.88 94 SER A O 1
ATOM 769 N N . TRP A 1 95 ? -12.459 7.882 -1.464 1.00 96.38 95 TRP A N 1
ATOM 770 C CA . TRP A 1 95 ? -13.308 6.710 -1.228 1.00 96.38 95 TRP A CA 1
ATOM 771 C C . TRP A 1 95 ? -13.440 6.379 0.261 1.00 96.38 95 TRP A C 1
ATOM 773 O O . TRP A 1 95 ? -14.555 6.156 0.738 1.00 96.38 95 TRP A O 1
ATOM 783 N N . ILE A 1 96 ? -12.336 6.426 1.014 1.00 96.56 96 ILE A N 1
ATOM 784 C CA . ILE A 1 96 ? -12.332 6.264 2.477 1.00 96.56 96 ILE A CA 1
ATOM 785 C C . ILE A 1 96 ? -13.212 7.328 3.130 1.00 96.56 96 ILE A C 1
ATOM 787 O O . ILE A 1 96 ? -14.097 7.018 3.929 1.00 96.56 96 ILE A O 1
ATOM 791 N N . SER A 1 97 ? -13.039 8.592 2.736 1.00 93.38 97 SER A N 1
ATOM 792 C CA . SER A 1 97 ? -13.802 9.704 3.304 1.00 93.38 97 SER A CA 1
ATOM 793 C C . SER A 1 97 ? -15.317 9.562 3.099 1.00 93.38 97 SER A C 1
ATOM 795 O O . SER A 1 97 ? -16.092 10.069 3.913 1.00 93.38 97 SER A O 1
ATOM 797 N N . LYS A 1 98 ? -15.753 8.861 2.049 1.00 93.25 98 LYS A N 1
ATOM 798 C CA . LYS A 1 98 ? -17.166 8.645 1.709 1.00 93.25 98 LYS A CA 1
ATOM 799 C C . LYS A 1 98 ? -17.720 7.307 2.213 1.00 93.25 98 LYS A C 1
ATOM 801 O O . LYS A 1 98 ? -18.878 7.024 1.936 1.00 93.25 98 LYS A O 1
ATOM 806 N N . ASP A 1 99 ? -16.926 6.510 2.936 1.00 91.94 99 ASP A N 1
ATOM 807 C CA . ASP A 1 99 ? -17.249 5.117 3.304 1.00 91.94 99 ASP A CA 1
ATOM 808 C C . ASP A 1 99 ? -17.602 4.241 2.085 1.00 91.94 99 ASP A C 1
ATOM 810 O O . ASP A 1 99 ? -18.466 3.372 2.138 1.00 91.94 99 ASP A O 1
ATOM 814 N N . GLN A 1 100 ? -16.947 4.500 0.949 1.00 93.38 100 GLN A N 1
ATOM 815 C CA . GLN A 1 100 ? -17.181 3.792 -0.317 1.00 93.38 100 GLN A CA 1
ATOM 816 C C . GLN A 1 100 ? -16.109 2.746 -0.627 1.00 93.38 100 GLN A C 1
ATOM 818 O O . GLN A 1 100 ? -16.232 2.016 -1.610 1.00 93.38 100 GLN A O 1
ATOM 823 N N . PHE A 1 101 ? -15.063 2.655 0.195 1.00 93.38 101 PHE A N 1
ATOM 824 C CA . PHE A 1 101 ? -14.067 1.604 0.051 1.00 93.38 101 PHE A CA 1
ATOM 825 C C . PHE A 1 101 ? -14.676 0.237 0.368 1.00 93.38 101 PHE A C 1
ATOM 827 O O . PHE A 1 101 ? -15.459 0.066 1.312 1.00 93.38 101 PHE A O 1
ATOM 834 N N . LYS A 1 102 ? -14.287 -0.735 -0.451 1.00 84.38 102 LYS A N 1
ATOM 835 C CA . LYS A 1 102 ? -14.612 -2.144 -0.287 1.00 84.38 102 LYS A CA 1
ATOM 836 C C . LYS A 1 102 ? -13.322 -2.914 -0.458 1.00 84.38 102 LYS A C 1
ATOM 838 O O . LYS A 1 102 ? -12.705 -2.844 -1.520 1.00 84.38 102 LYS A O 1
ATOM 843 N N . TYR A 1 103 ? -12.921 -3.624 0.579 1.00 70.50 103 TYR A N 1
ATOM 844 C CA . TYR A 1 103 ? -11.935 -4.670 0.434 1.00 70.50 103 TYR A CA 1
ATOM 845 C C . TYR A 1 103 ? -12.655 -5.913 -0.077 1.00 70.50 103 TYR A C 1
ATOM 847 O O . TYR A 1 103 ? -13.593 -6.398 0.555 1.00 70.50 103 TYR A O 1
ATOM 855 N N . LEU A 1 104 ? -12.258 -6.405 -1.246 1.00 60.75 104 LEU A N 1
ATOM 856 C CA . LEU A 1 104 ? -12.656 -7.738 -1.675 1.00 60.75 104 LEU A CA 1
ATOM 857 C C . LEU A 1 104 ? -11.640 -8.703 -1.053 1.00 60.75 104 LEU A C 1
ATOM 859 O O . LEU A 1 104 ? -10.462 -8.582 -1.388 1.00 60.75 104 LEU A O 1
ATOM 863 N N . PRO A 1 105 ? -12.039 -9.582 -0.117 1.00 58.84 105 PRO A N 1
ATOM 864 C CA . PRO A 1 105 ? -11.140 -10.628 0.352 1.00 58.84 105 PRO A CA 1
ATOM 865 C C . PRO A 1 105 ? -10.713 -11.507 -0.833 1.00 58.84 105 PRO A C 1
ATOM 867 O O . PRO A 1 105 ? -11.537 -11.798 -1.704 1.00 58.84 105 PRO A O 1
ATOM 870 N N . GLU A 1 106 ? -9.420 -11.846 -0.863 1.00 55.94 106 GLU A N 1
ATOM 871 C CA . GLU A 1 106 ? -8.798 -12.780 -1.818 1.00 55.94 106 GLU A CA 1
ATOM 872 C C . GLU A 1 106 ? -9.448 -14.170 -1.793 1.00 55.94 106 GLU A C 1
ATOM 874 O O . GLU A 1 106 ? -9.882 -14.610 -0.700 1.00 55.94 106 GLU A O 1
#

Sequence (106 aa):
MNTLLTFIVFLALFLMAYSMPNPPSFPIKEICAAYGEKCVNKFNRRDCPERTIECERYANQGIRTTWSFCMFSNNYDLSACHERIQVDFQIIQSWISKDQFKYLPE

pLDDT: mean 91.91, std 8.23, range [55.94, 97.56]

Secondary structure (DSSP, 8-state):
--HHHHHHHHHHHHHHHHTSPPPPP--HHHHHHHHHHHIIIII--TTHHHHHHHHHHHHHHHHHHHHHHHHHHTTT-HHHHHHHHHHHHHHHHHHHHTT-------

Foldseek 3Di:
DPVPVVVVVVVVVVVVVVPQDDFDDDPQLVLLVVLLVCCVPPVVDPCSVVVSVLSSVQLVCQLVVLQVVCCVVVVNPPVVSNVRSVVSNVVSSVCSVVVNDDDDDD

Organism: Caenorhabditis elegans (NCBI:txid6239)